Protein AF-A0A6I2GIA2-F1 (afdb_monomer_lite)

pLDDT: mean 76.95, std 20.38, range [35.97, 98.19]

Foldseek 3Di:
DVVVVVVVVVVVVVCVVVVPPDQPPVNVVVVVVVVVVVVVVVVVVVVVVVVVVLVVQLVVLLVVLVVVVVVVVVCVVPVDPDDDDDDDDDDDDDPDDDDPPPDVLVVLVVCVVVQAACAPVRHSHGHDVPDDDPRSVCVNVVVVPD

Secondary structure (DSSP, 8-state):
-HHHHHHHHHHHHHHHHHHS----HHHHHHHHHHHHHHHHHHHHHHHHHHHHHHHHHHHHHHHHHHHHHHHHHHHHHS------------S--------TT--HHHHHHHHHHTTB--SGGGTTPBPPTT---HHHHHHHHHGGG-

InterPro domains:
  IPR010377 Replication initiation control protein YabA [PF06156] (23-137)
  IPR010377 Replication initiation control protein YabA [PIRSF021439] (23-141)

Structure (mmCIF, N/CA/C/O backbone):
data_AF-A0A6I2GIA2-F1
#
_entry.id   AF-A0A6I2GIA2-F1
#
loop_
_atom_site.group_PDB
_atom_site.id
_atom_site.type_symbol
_atom_site.label_atom_id
_atom_site.label_alt_id
_atom_site.label_comp_id
_atom_site.label_asym_id
_atom_site.label_entity_id
_atom_site.label_seq_id
_atom_site.pdbx_PDB_ins_code
_atom_site.Cartn_x
_atom_site.Cartn_y
_atom_site.Cartn_z
_atom_site.occupancy
_atom_site.B_iso_or_equiv
_atom_site.auth_seq_id
_atom_site.auth_comp_id
_atom_site.auth_asym_id
_atom_site.auth_atom_id
_atom_site.pdbx_PDB_model_num
ATOM 1 N N . MET A 1 1 ? 31.938 8.800 -76.272 1.00 52.84 1 MET A N 1
ATOM 2 C CA . MET A 1 1 ? 30.989 9.248 -75.221 1.00 52.84 1 MET A CA 1
ATOM 3 C C . MET A 1 1 ? 30.486 8.126 -74.293 1.00 52.84 1 MET A C 1
ATOM 5 O O . MET A 1 1 ? 29.890 8.444 -73.276 1.00 52.84 1 MET A O 1
ATOM 9 N N . SER A 1 2 ? 30.767 6.839 -74.562 1.00 55.34 2 SER A N 1
ATOM 10 C CA . SER A 1 2 ? 30.240 5.704 -73.771 1.00 55.34 2 SER A CA 1
ATOM 11 C C . SER A 1 2 ? 30.941 5.455 -72.419 1.00 55.34 2 SER A C 1
ATOM 13 O O . SER A 1 2 ? 30.306 5.000 -71.478 1.00 55.34 2 SER A O 1
ATOM 15 N N . VAL A 1 3 ? 32.231 5.795 -72.286 1.00 55.84 3 VAL A N 1
ATOM 16 C CA . VAL A 1 3 ? 33.041 5.536 -71.069 1.00 55.84 3 VAL A CA 1
ATOM 17 C C . VAL A 1 3 ? 32.723 6.512 -69.920 1.00 55.84 3 VAL A C 1
ATOM 19 O O . VAL A 1 3 ? 32.889 6.202 -68.744 1.00 55.84 3 VAL A O 1
ATOM 22 N N . ALA A 1 4 ? 32.211 7.704 -70.243 1.00 56.31 4 ALA A N 1
ATOM 23 C CA . ALA A 1 4 ? 31.813 8.695 -69.243 1.00 56.31 4 ALA A CA 1
ATOM 24 C C . ALA A 1 4 ? 30.470 8.350 -68.569 1.00 56.31 4 ALA A C 1
ATOM 26 O O . ALA A 1 4 ? 30.244 8.726 -67.418 1.00 56.31 4 ALA A O 1
ATOM 27 N N . LEU A 1 5 ? 29.589 7.620 -69.268 1.00 55.72 5 LEU A N 1
ATOM 28 C CA . LEU A 1 5 ? 28.309 7.163 -68.722 1.00 55.72 5 LEU A CA 1
ATOM 29 C C . LEU A 1 5 ? 28.501 6.007 -67.727 1.00 55.72 5 LEU A C 1
ATOM 31 O O . LEU A 1 5 ? 27.880 6.013 -66.667 1.00 55.72 5 LEU A O 1
ATOM 35 N N . THR A 1 6 ? 29.404 5.066 -68.023 1.00 58.44 6 THR A N 1
ATOM 36 C CA . THR A 1 6 ? 29.695 3.912 -67.153 1.00 58.44 6 THR A CA 1
ATOM 37 C C . THR A 1 6 ? 30.357 4.332 -65.840 1.00 58.44 6 THR A C 1
ATOM 39 O O . THR A 1 6 ? 29.937 3.895 -64.774 1.00 58.44 6 THR A O 1
ATOM 42 N N . SER A 1 7 ? 31.296 5.282 -65.886 1.00 61.78 7 SER A N 1
ATOM 43 C CA . SER A 1 7 ? 31.940 5.848 -64.688 1.00 61.78 7 SER A CA 1
ATOM 44 C C . SER A 1 7 ? 30.947 6.545 -63.744 1.00 61.78 7 SER A C 1
ATOM 46 O O . SER A 1 7 ? 31.040 6.425 -62.519 1.00 61.78 7 SER A O 1
ATOM 48 N N . ARG A 1 8 ? 29.951 7.247 -64.302 1.00 65.00 8 ARG A N 1
ATOM 49 C CA . ARG A 1 8 ? 28.898 7.912 -63.520 1.00 65.00 8 ARG A CA 1
ATOM 50 C C . ARG A 1 8 ? 27.938 6.913 -62.878 1.00 65.00 8 ARG A C 1
ATOM 52 O O . ARG A 1 8 ? 27.615 7.081 -61.705 1.00 65.00 8 ARG A O 1
ATOM 59 N N . LEU A 1 9 ? 27.549 5.865 -63.603 1.00 60.53 9 LEU A N 1
ATOM 60 C CA . LEU A 1 9 ? 26.739 4.765 -63.069 1.00 60.53 9 LEU A CA 1
ATOM 61 C C . LEU A 1 9 ? 27.469 4.014 -61.945 1.00 60.53 9 LEU A C 1
ATOM 63 O O . LEU A 1 9 ? 26.895 3.824 -60.877 1.00 60.53 9 LEU A O 1
ATOM 67 N N . ASP A 1 10 ? 28.757 3.703 -62.110 1.00 65.12 10 ASP A N 1
ATOM 68 C CA . ASP A 1 10 ? 29.561 3.040 -61.071 1.00 65.12 10 ASP A CA 1
ATOM 69 C C . ASP A 1 10 ? 29.781 3.905 -59.826 1.00 65.12 10 ASP A C 1
ATOM 71 O O . ASP A 1 10 ? 29.950 3.392 -58.714 1.00 65.12 10 ASP A O 1
ATOM 75 N N . LYS A 1 11 ? 29.828 5.231 -59.987 1.00 62.41 11 LYS A N 1
ATOM 76 C CA . LYS A 1 11 ? 29.927 6.159 -58.857 1.00 62.41 11 LYS A CA 1
ATOM 77 C C . LYS A 1 11 ? 28.609 6.202 -58.085 1.00 62.41 11 LYS A C 1
ATOM 79 O O . LYS A 1 11 ? 28.638 6.055 -56.871 1.00 62.41 11 LYS A O 1
ATOM 84 N N . VAL A 1 12 ? 27.474 6.289 -58.782 1.00 61.97 12 VAL A N 1
ATOM 85 C CA . VAL A 1 12 ? 26.129 6.280 -58.179 1.00 61.97 12 VAL A CA 1
ATOM 86 C C . VAL A 1 12 ? 25.836 4.949 -57.477 1.00 61.97 12 VAL A C 1
ATOM 88 O O . VAL A 1 12 ? 25.387 4.956 -56.335 1.00 61.97 12 VAL A O 1
ATOM 91 N N . ILE A 1 13 ? 26.170 3.808 -58.088 1.00 60.25 13 ILE A N 1
ATOM 92 C CA . ILE A 1 13 ? 25.994 2.480 -57.473 1.00 60.25 13 ILE A CA 1
ATOM 93 C C . ILE A 1 13 ? 26.851 2.335 -56.207 1.00 60.25 13 ILE A C 1
ATOM 95 O O . ILE A 1 13 ? 26.386 1.773 -55.214 1.00 60.25 13 ILE A O 1
ATOM 99 N N . ARG A 1 14 ? 28.084 2.866 -56.201 1.00 59.47 14 ARG A N 1
ATOM 100 C CA . ARG A 1 14 ? 28.927 2.900 -54.994 1.00 59.47 14 ARG A CA 1
ATOM 101 C C . ARG A 1 14 ? 28.334 3.789 -53.907 1.00 59.47 14 ARG A C 1
ATOM 103 O O . ARG A 1 14 ? 28.260 3.337 -52.773 1.00 59.47 14 ARG A O 1
ATOM 110 N N . THR A 1 15 ? 27.852 4.984 -54.250 1.00 56.81 15 THR A N 1
ATOM 111 C CA . THR A 1 15 ? 27.213 5.900 -53.289 1.00 56.81 15 THR A CA 1
ATOM 112 C C . THR A 1 15 ? 25.926 5.315 -52.696 1.00 56.81 15 THR A C 1
ATOM 114 O O . THR A 1 15 ? 25.669 5.505 -51.512 1.00 56.81 15 THR A O 1
ATOM 117 N N . ILE A 1 16 ? 25.155 4.541 -53.470 1.00 57.53 16 ILE A N 1
ATOM 118 C CA . ILE A 1 16 ? 23.955 3.838 -52.982 1.00 57.53 16 ILE A CA 1
ATOM 119 C C . ILE A 1 16 ? 24.332 2.653 -52.076 1.00 57.53 16 ILE A C 1
ATOM 121 O O . ILE A 1 16 ? 23.703 2.456 -51.041 1.00 57.53 16 ILE A O 1
ATOM 125 N N . LYS A 1 17 ? 25.392 1.895 -52.401 1.00 57.78 17 LYS A N 1
ATOM 126 C CA . LYS A 1 17 ? 25.884 0.789 -51.554 1.00 57.78 17 LYS A CA 1
ATOM 127 C C . LYS A 1 17 ? 26.486 1.255 -50.225 1.00 57.78 17 LYS A C 1
ATOM 129 O O . LYS A 1 17 ? 26.458 0.491 -49.266 1.00 57.78 17 LYS A O 1
ATOM 134 N N . THR A 1 18 ? 27.018 2.475 -50.162 1.00 57.56 18 THR A N 1
ATOM 135 C CA . THR A 1 18 ? 27.549 3.079 -48.926 1.00 57.56 18 THR A CA 1
ATOM 136 C C . THR A 1 18 ? 26.525 3.940 -48.178 1.00 57.56 18 THR A C 1
ATOM 138 O O . THR A 1 18 ? 26.776 4.305 -47.038 1.00 57.56 18 THR A O 1
ATOM 141 N N . GLY A 1 19 ? 25.404 4.300 -48.816 1.00 46.88 19 GLY A N 1
ATOM 142 C CA . GLY A 1 19 ? 24.390 5.223 -48.284 1.00 46.88 19 GLY A CA 1
ATOM 143 C C . GLY A 1 19 ? 23.177 4.560 -47.623 1.00 46.88 19 GLY A C 1
ATOM 144 O O . GLY A 1 19 ? 22.293 5.261 -47.141 1.00 46.88 19 GLY A O 1
ATOM 145 N N . GLY A 1 20 ? 23.108 3.227 -47.597 1.00 44.22 20 GLY A N 1
ATOM 146 C CA . GLY A 1 20 ? 22.128 2.498 -46.794 1.00 44.22 20 GLY A CA 1
ATOM 147 C C . GLY A 1 20 ? 22.652 2.342 -45.373 1.00 44.22 20 GLY A C 1
ATOM 148 O O . GLY A 1 20 ? 23.675 1.689 -45.188 1.00 44.22 20 GLY A O 1
ATOM 149 N N . VAL A 1 21 ? 21.967 2.944 -44.397 1.00 54.53 21 VAL A N 1
ATOM 150 C CA . VAL A 1 21 ? 22.248 2.832 -42.956 1.00 54.53 21 VAL A CA 1
ATOM 151 C C . VAL A 1 21 ? 22.343 1.358 -42.579 1.00 54.53 21 VAL A C 1
ATOM 153 O O . VAL A 1 21 ? 21.344 0.674 -42.369 1.00 54.53 21 VAL A O 1
ATOM 156 N N . ARG A 1 22 ? 23.567 0.854 -42.530 1.00 57.66 22 ARG A N 1
ATOM 157 C CA . ARG A 1 22 ? 23.887 -0.458 -42.003 1.00 57.66 22 ARG A CA 1
ATOM 158 C C . ARG A 1 22 ? 24.575 -0.158 -40.684 1.00 57.66 22 ARG A C 1
ATOM 160 O O . ARG A 1 22 ? 25.760 0.145 -40.693 1.00 57.66 22 ARG A O 1
ATOM 167 N N . MET A 1 23 ? 23.796 -0.120 -39.598 1.00 61.19 23 MET A N 1
ATOM 168 C CA . MET A 1 23 ? 24.360 -0.020 -38.248 1.00 61.19 23 MET A CA 1
ATOM 169 C C . MET A 1 23 ? 25.438 -1.095 -38.124 1.00 61.19 23 MET A C 1
ATOM 171 O O . MET A 1 23 ? 25.179 -2.261 -38.454 1.00 61.19 23 MET A O 1
ATOM 175 N N . ASP A 1 24 ? 26.651 -0.690 -37.752 1.00 80.31 24 ASP A N 1
ATOM 176 C CA . ASP A 1 24 ? 27.740 -1.641 -37.597 1.00 80.31 24 ASP A CA 1
ATOM 177 C C . ASP A 1 24 ? 27.404 -2.583 -36.431 1.00 80.31 24 ASP A C 1
ATOM 179 O O . ASP A 1 24 ? 26.674 -2.223 -35.504 1.00 80.31 24 ASP A O 1
ATOM 183 N N . TYR A 1 25 ? 27.922 -3.808 -36.458 1.00 84.00 25 TYR A N 1
ATOM 184 C CA . TYR A 1 25 ? 27.728 -4.773 -35.374 1.00 84.00 25 TYR A CA 1
ATOM 185 C C . TYR A 1 25 ? 28.132 -4.175 -34.015 1.00 84.00 25 TYR A C 1
ATOM 187 O O . TYR A 1 25 ? 27.488 -4.443 -33.002 1.00 84.00 25 TYR A O 1
ATOM 195 N N . GLN A 1 26 ? 29.163 -3.322 -34.008 1.00 84.25 26 GLN A N 1
ATOM 196 C CA . GLN A 1 26 ? 29.600 -2.589 -32.822 1.00 84.25 26 GLN A CA 1
ATOM 197 C C . GLN A 1 26 ? 28.569 -1.555 -32.351 1.00 84.25 26 GLN A C 1
ATOM 199 O O . GLN A 1 26 ? 28.292 -1.513 -31.155 1.00 84.25 26 GLN A O 1
ATOM 204 N N . ASP A 1 27 ? 27.949 -0.798 -33.261 1.00 89.00 27 ASP A N 1
ATOM 205 C CA . ASP A 1 27 ? 26.911 0.188 -32.924 1.00 89.00 27 ASP A CA 1
ATOM 206 C C . ASP A 1 27 ? 25.672 -0.497 -32.329 1.00 89.00 27 ASP A C 1
ATOM 208 O O . ASP A 1 27 ? 25.129 -0.058 -31.315 1.00 89.00 27 ASP A O 1
ATOM 212 N N . ILE A 1 28 ? 25.251 -1.623 -32.923 1.00 87.62 28 ILE A N 1
ATOM 213 C CA . ILE A 1 28 ? 24.116 -2.418 -32.426 1.00 87.62 28 ILE A CA 1
ATOM 214 C C . ILE A 1 28 ? 24.437 -2.995 -31.046 1.00 87.62 28 ILE A C 1
ATOM 216 O O . ILE A 1 28 ? 23.584 -2.970 -30.158 1.00 87.62 28 ILE A O 1
ATOM 220 N N . LYS A 1 29 ? 25.664 -3.493 -30.843 1.00 91.31 29 LYS A N 1
ATOM 221 C CA . LYS A 1 29 ? 26.090 -4.010 -29.541 1.00 91.31 29 LYS A CA 1
ATOM 222 C C . LYS A 1 29 ? 26.100 -2.906 -28.480 1.00 91.31 29 LYS A C 1
ATOM 224 O O . LYS A 1 29 ? 25.578 -3.129 -27.397 1.00 91.31 29 LYS A O 1
ATOM 229 N N . GLN A 1 30 ? 26.640 -1.728 -28.787 1.00 94.00 30 GLN A N 1
ATOM 230 C CA . GLN A 1 30 ? 26.657 -0.597 -27.853 1.00 94.00 30 GLN A CA 1
ATOM 231 C C . GLN A 1 30 ? 25.246 -0.134 -27.487 1.00 94.00 30 GLN A C 1
ATOM 233 O O . GLN A 1 30 ? 24.971 0.117 -26.316 1.00 94.00 30 GLN A O 1
ATOM 238 N N . LEU A 1 31 ? 24.338 -0.066 -28.465 1.00 94.00 31 LEU A N 1
ATOM 239 C CA . LEU A 1 31 ? 22.937 0.260 -28.205 1.00 94.00 31 LEU A CA 1
ATOM 240 C C . LEU A 1 31 ? 22.266 -0.793 -27.312 1.00 94.00 31 LEU A C 1
ATOM 242 O O . LEU A 1 31 ? 21.511 -0.436 -26.410 1.00 94.00 31 LEU A O 1
ATOM 246 N N . LEU A 1 32 ? 22.550 -2.078 -27.543 1.00 95.06 32 LEU A N 1
ATOM 247 C CA . LEU A 1 32 ? 22.029 -3.168 -26.719 1.00 95.06 32 LEU A CA 1
ATOM 248 C C . LEU A 1 32 ? 22.580 -3.112 -25.288 1.00 95.06 32 LEU A C 1
ATOM 250 O O . LEU A 1 32 ? 21.802 -3.236 -24.345 1.00 95.06 32 LEU A O 1
ATOM 254 N N . ASP A 1 33 ? 23.887 -2.895 -25.129 1.00 95.62 33 ASP A N 1
ATOM 255 C CA . ASP A 1 33 ? 24.535 -2.758 -23.820 1.00 95.62 33 ASP A CA 1
ATOM 256 C C . ASP A 1 33 ? 23.922 -1.567 -23.055 1.00 95.62 33 ASP A C 1
ATOM 258 O O . ASP A 1 33 ? 23.477 -1.723 -21.918 1.00 95.62 33 ASP A O 1
ATOM 262 N N . HIS A 1 34 ? 23.783 -0.408 -23.710 1.00 96.44 34 HIS A N 1
ATOM 263 C CA . HIS A 1 34 ? 23.161 0.778 -23.116 1.00 96.44 34 HIS A CA 1
ATOM 264 C C . HIS A 1 34 ? 21.696 0.539 -22.731 1.00 96.44 34 HIS A C 1
ATOM 266 O O . HIS A 1 34 ? 21.280 0.857 -21.618 1.00 96.44 34 HIS A O 1
ATOM 272 N N . SER A 1 35 ? 20.907 -0.069 -23.621 1.00 96.19 35 SER A N 1
ATOM 273 C CA . SER A 1 35 ? 19.515 -0.408 -23.317 1.00 96.19 35 SER A CA 1
ATOM 274 C C . SER A 1 35 ? 19.417 -1.399 -22.154 1.00 96.19 35 SER A C 1
ATOM 276 O O . SER A 1 35 ? 18.488 -1.299 -21.354 1.00 96.19 35 SER A O 1
ATOM 278 N N . SER A 1 36 ? 20.356 -2.343 -22.042 1.00 97.19 36 SER A N 1
ATOM 279 C CA . SER A 1 36 ? 20.415 -3.286 -20.924 1.00 97.19 36 SER A CA 1
ATOM 280 C C . SER A 1 36 ? 20.698 -2.567 -19.604 1.00 97.19 36 SER A C 1
ATOM 282 O O . SER A 1 36 ? 20.039 -2.851 -18.606 1.00 97.19 36 SER A O 1
ATOM 284 N N . GLU A 1 37 ? 21.629 -1.612 -19.588 1.00 97.75 37 GLU A N 1
ATOM 285 C CA . GLU A 1 37 ? 21.905 -0.783 -18.407 1.00 97.75 37 GLU A CA 1
ATOM 286 C C . GLU A 1 37 ? 20.675 0.033 -17.986 1.00 97.75 37 GLU A C 1
ATOM 288 O O . GLU A 1 37 ? 20.331 0.068 -16.803 1.00 97.75 37 GLU A O 1
ATOM 293 N N . GLN A 1 38 ? 19.956 0.626 -18.945 1.00 97.62 38 GLN A N 1
ATOM 294 C CA . GLN A 1 38 ? 18.721 1.363 -18.659 1.00 97.62 38 GLN A CA 1
ATOM 295 C C . GLN A 1 38 ? 17.629 0.464 -18.059 1.00 97.62 38 GLN A C 1
ATOM 297 O O . GLN A 1 38 ? 16.927 0.886 -17.139 1.00 97.62 38 GLN A O 1
ATOM 302 N N . LEU A 1 39 ? 17.494 -0.781 -18.532 1.00 97.94 39 LEU A N 1
ATOM 303 C CA . LEU A 1 39 ? 16.544 -1.744 -17.962 1.00 97.94 39 LEU A CA 1
ATOM 304 C C . LEU A 1 39 ? 16.903 -2.125 -16.523 1.00 97.94 39 LEU A C 1
ATOM 306 O O . LEU A 1 39 ? 16.009 -2.229 -15.683 1.00 97.94 39 LEU A O 1
ATOM 310 N N . ILE A 1 40 ? 18.194 -2.283 -16.220 1.00 97.94 40 ILE A N 1
ATOM 311 C CA . ILE A 1 40 ? 18.664 -2.548 -14.854 1.00 97.94 40 ILE A CA 1
ATOM 312 C C . ILE A 1 40 ? 18.322 -1.362 -13.943 1.00 97.94 40 ILE A C 1
ATOM 314 O O . ILE A 1 40 ? 17.690 -1.551 -12.904 1.00 97.94 40 ILE A O 1
ATOM 318 N N . GLN A 1 41 ? 18.636 -0.134 -14.362 1.00 97.75 41 GLN A N 1
ATOM 319 C CA . GLN A 1 41 ? 18.318 1.078 -13.594 1.00 97.75 41 GLN A CA 1
ATOM 320 C C . GLN A 1 41 ? 16.810 1.260 -13.370 1.00 97.75 41 GLN A C 1
ATOM 322 O O . GLN A 1 41 ? 16.373 1.692 -12.295 1.00 97.75 41 GLN A O 1
ATOM 327 N N . LEU A 1 42 ? 15.997 0.927 -14.376 1.00 97.88 42 LEU A N 1
ATOM 328 C CA . LEU A 1 42 ? 14.545 0.949 -14.249 1.00 97.88 42 LEU A CA 1
ATOM 329 C C . LEU A 1 42 ? 14.072 -0.096 -13.233 1.00 97.88 42 LEU A C 1
ATOM 331 O O . LEU A 1 42 ? 13.283 0.239 -12.352 1.00 97.88 42 LEU A O 1
ATOM 335 N N . SER A 1 43 ? 14.589 -1.324 -13.308 1.00 97.75 43 SER A N 1
ATOM 336 C CA . SER A 1 43 ? 14.274 -2.392 -12.353 1.00 97.75 43 SER A CA 1
ATOM 337 C C . SER A 1 43 ? 14.620 -1.991 -10.917 1.00 97.75 43 SER A C 1
ATOM 339 O O . SER A 1 43 ? 13.810 -2.179 -10.010 1.00 97.75 43 SER A O 1
ATOM 341 N N . GLU A 1 44 ? 15.789 -1.386 -10.697 1.00 97.81 44 GLU A N 1
ATOM 342 C CA . GLU A 1 44 ? 16.186 -0.863 -9.383 1.00 97.81 44 GLU A CA 1
ATOM 343 C C . GLU A 1 44 ? 15.242 0.242 -8.898 1.00 97.81 44 GLU A C 1
ATOM 345 O O . GLU A 1 44 ? 14.881 0.299 -7.723 1.00 97.81 44 GLU A O 1
ATOM 350 N N . THR A 1 45 ? 14.810 1.120 -9.803 1.00 97.88 45 THR A N 1
ATOM 351 C CA . THR A 1 45 ? 13.863 2.189 -9.471 1.00 97.88 45 THR A CA 1
ATOM 352 C C . THR A 1 45 ? 12.503 1.625 -9.076 1.00 97.88 45 THR A C 1
ATOM 354 O O . THR A 1 45 ? 11.939 2.067 -8.077 1.00 97.88 45 THR A O 1
ATOM 357 N N . VAL A 1 46 ? 12.004 0.620 -9.797 1.00 98.19 46 VAL A N 1
ATOM 358 C CA . VAL A 1 46 ? 10.761 -0.081 -9.450 1.00 98.19 46 VAL A CA 1
ATOM 359 C C . VAL A 1 46 ? 10.880 -0.753 -8.082 1.00 98.19 46 VAL A C 1
ATOM 361 O O . VAL A 1 46 ? 9.978 -0.604 -7.261 1.00 98.19 46 VAL A O 1
ATOM 364 N N . ALA A 1 47 ? 12.003 -1.416 -7.792 1.00 96.69 47 ALA A N 1
ATOM 365 C CA . ALA A 1 47 ? 12.237 -2.030 -6.486 1.00 96.69 47 ALA A CA 1
ATOM 366 C C . ALA A 1 47 ? 12.215 -0.993 -5.347 1.00 96.69 47 ALA A C 1
ATOM 368 O O . ALA A 1 47 ? 11.549 -1.206 -4.334 1.00 96.69 47 ALA A O 1
ATOM 369 N N . ARG A 1 48 ? 12.869 0.164 -5.533 1.00 97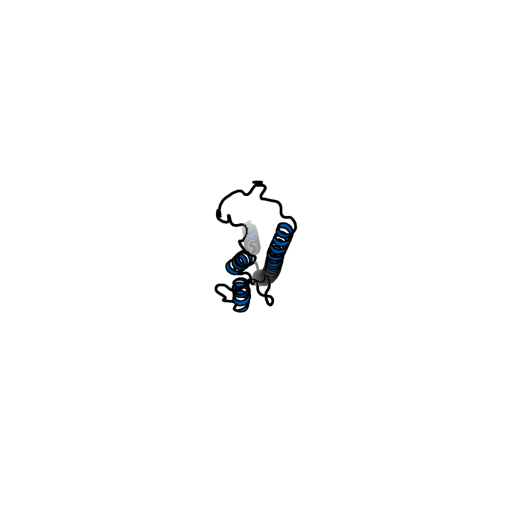.38 48 ARG A N 1
ATOM 370 C CA . ARG A 1 48 ? 12.830 1.266 -4.554 1.00 97.38 48 ARG A CA 1
ATOM 371 C C . ARG A 1 48 ? 11.418 1.806 -4.339 1.00 97.38 48 ARG A C 1
ATOM 373 O O . ARG A 1 48 ? 11.025 2.029 -3.199 1.00 97.38 48 ARG A O 1
ATOM 380 N N . LEU A 1 49 ? 10.659 2.014 -5.415 1.00 97.06 49 LEU A N 1
ATOM 381 C CA . LEU A 1 49 ? 9.283 2.508 -5.327 1.00 97.06 49 LEU A CA 1
ATOM 382 C C . LEU A 1 49 ? 8.362 1.507 -4.631 1.00 97.06 49 LEU A C 1
ATOM 384 O O . LEU A 1 49 ? 7.546 1.911 -3.811 1.00 97.06 49 LEU A O 1
ATOM 388 N N . SER A 1 50 ? 8.519 0.213 -4.915 1.00 96.00 50 SER A N 1
ATOM 389 C CA . SER A 1 50 ? 7.775 -0.839 -4.221 1.00 96.00 50 SER A CA 1
ATOM 390 C C . SER A 1 50 ? 8.077 -0.850 -2.723 1.00 96.00 50 SER A C 1
ATOM 392 O O . SER A 1 50 ? 7.156 -0.999 -1.928 1.00 96.00 50 SER A O 1
ATOM 394 N N . GLY A 1 51 ? 9.343 -0.665 -2.331 1.00 95.56 51 GLY A N 1
ATOM 395 C CA . GLY A 1 51 ? 9.725 -0.545 -0.922 1.00 95.56 51 GLY A CA 1
ATOM 396 C C . GLY A 1 51 ? 9.062 0.656 -0.247 1.00 95.56 51 GLY A C 1
ATOM 397 O O . GLY A 1 51 ? 8.399 0.498 0.772 1.00 95.56 51 GLY A O 1
ATOM 398 N N . ALA A 1 52 ? 9.152 1.835 -0.868 1.00 95.75 52 ALA A N 1
ATOM 399 C CA . ALA A 1 52 ? 8.521 3.049 -0.348 1.00 95.75 52 ALA A CA 1
ATOM 4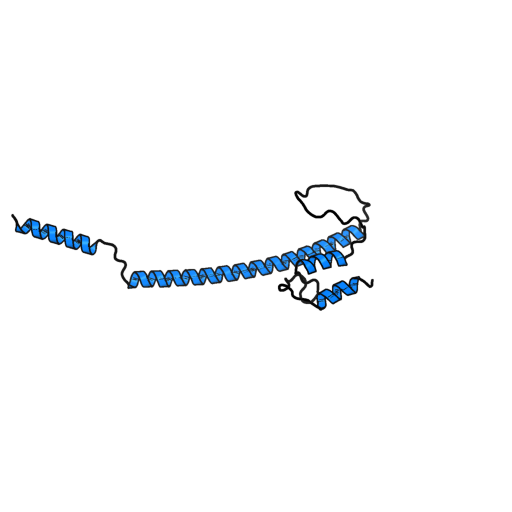00 C C . ALA A 1 52 ? 6.988 2.932 -0.258 1.00 95.75 52 ALA A C 1
ATOM 402 O O . ALA A 1 52 ? 6.380 3.445 0.678 1.00 95.75 52 ALA A O 1
ATOM 403 N N . LEU A 1 53 ? 6.351 2.250 -1.216 1.00 95.75 53 LEU A N 1
ATOM 404 C CA . LEU A 1 53 ? 4.913 1.989 -1.179 1.00 95.75 53 LEU A CA 1
ATOM 405 C C . LEU A 1 53 ? 4.535 1.116 0.022 1.00 95.75 53 LEU A C 1
ATOM 407 O O . LEU A 1 53 ? 3.580 1.447 0.720 1.00 95.75 53 LEU A O 1
ATOM 411 N N . ASN A 1 54 ? 5.296 0.052 0.288 1.00 93.19 54 ASN A N 1
ATOM 412 C CA . ASN A 1 54 ? 5.059 -0.814 1.442 1.00 93.19 54 ASN A CA 1
ATOM 413 C C . ASN A 1 54 ? 5.201 -0.040 2.760 1.00 93.19 54 ASN A C 1
ATOM 415 O O . ASN A 1 54 ? 4.309 -0.110 3.598 1.00 93.19 54 ASN A O 1
ATOM 419 N N . GLU A 1 55 ? 6.258 0.764 2.916 1.00 94.62 55 GLU A N 1
ATOM 420 C CA . GLU A 1 55 ? 6.449 1.609 4.107 1.00 94.62 55 GLU A CA 1
ATOM 421 C C . GLU A 1 55 ? 5.268 2.569 4.328 1.00 94.62 55 GLU A C 1
ATOM 423 O O . GLU A 1 55 ? 4.776 2.730 5.447 1.00 94.62 55 GLU A O 1
ATOM 428 N N . LEU A 1 56 ? 4.771 3.190 3.253 1.00 95.50 56 LEU A N 1
ATOM 429 C CA . LEU A 1 56 ? 3.608 4.076 3.315 1.00 95.50 56 LEU A CA 1
ATOM 430 C C . LEU A 1 56 ? 2.318 3.331 3.668 1.00 95.50 56 LEU A C 1
ATOM 432 O O . LEU A 1 56 ? 1.494 3.877 4.402 1.00 95.50 56 LEU A O 1
ATOM 436 N N . MET A 1 57 ? 2.132 2.110 3.163 1.00 93.31 57 MET A N 1
ATOM 437 C CA . MET A 1 57 ? 0.985 1.271 3.516 1.00 93.31 57 MET A CA 1
ATOM 438 C C . MET A 1 57 ? 1.010 0.895 5.000 1.00 93.31 57 MET A C 1
ATOM 440 O O . MET A 1 57 ? -0.004 1.048 5.678 1.00 93.31 57 MET A O 1
ATOM 444 N N . GLU A 1 58 ? 2.163 0.489 5.534 1.00 94.00 58 GLU A N 1
ATOM 445 C CA . GLU A 1 58 ? 2.307 0.167 6.960 1.00 94.00 58 GLU A CA 1
ATOM 446 C C . GLU A 1 58 ? 2.073 1.391 7.859 1.00 94.00 58 GLU A C 1
ATOM 448 O O . GLU A 1 58 ? 1.363 1.307 8.869 1.00 94.00 58 GLU A O 1
ATOM 453 N N . GLU A 1 59 ? 2.606 2.562 7.489 1.00 94.56 59 GLU A N 1
ATOM 454 C CA . GLU A 1 59 ? 2.326 3.804 8.218 1.00 94.56 59 GLU A CA 1
ATOM 455 C C . GLU A 1 59 ? 0.836 4.160 8.154 1.00 94.56 59 GLU A C 1
ATOM 457 O O . GLU A 1 59 ? 0.245 4.534 9.171 1.00 94.56 59 GLU A O 1
ATOM 462 N N . ASN A 1 60 ? 0.203 4.008 6.987 1.00 95.62 60 ASN A N 1
ATOM 463 C CA . ASN A 1 60 ? -1.226 4.256 6.827 1.00 95.62 60 ASN A CA 1
ATOM 464 C C . ASN A 1 60 ? -2.059 3.340 7.732 1.00 95.62 60 ASN A C 1
ATOM 466 O O . ASN A 1 60 ? -2.924 3.834 8.456 1.00 95.62 60 ASN A O 1
ATOM 470 N N . ASN A 1 61 ? -1.751 2.043 7.770 1.00 93.69 61 ASN A N 1
ATOM 471 C CA . ASN A 1 61 ? -2.414 1.076 8.645 1.00 93.69 61 ASN A CA 1
ATOM 472 C C . ASN A 1 61 ? -2.281 1.475 10.119 1.00 93.69 61 ASN A C 1
ATOM 474 O O . ASN A 1 61 ? -3.275 1.535 10.848 1.00 93.69 61 ASN A O 1
ATOM 478 N N . ARG A 1 62 ? -1.069 1.836 10.559 1.00 93.19 62 ARG A N 1
ATOM 479 C CA . ARG A 1 62 ? -0.835 2.331 11.925 1.00 93.19 62 ARG A CA 1
ATOM 480 C C . ARG A 1 62 ? -1.642 3.587 12.243 1.00 93.19 62 ARG A C 1
ATOM 482 O O . ARG A 1 62 ? -2.161 3.713 13.355 1.00 93.19 62 ARG A O 1
ATOM 489 N N . LEU A 1 63 ? -1.745 4.519 11.299 1.00 93.88 63 LEU A N 1
ATOM 490 C CA . LEU A 1 63 ? -2.539 5.735 11.463 1.00 93.88 63 LEU A CA 1
ATOM 491 C C . LEU A 1 63 ? -4.036 5.432 11.524 1.00 93.88 63 LEU A C 1
ATOM 493 O O . LEU A 1 63 ? -4.706 5.991 12.391 1.00 93.88 63 LEU A O 1
ATOM 497 N N . ARG A 1 64 ? -4.551 4.531 10.676 1.00 91.31 64 ARG A N 1
ATOM 498 C CA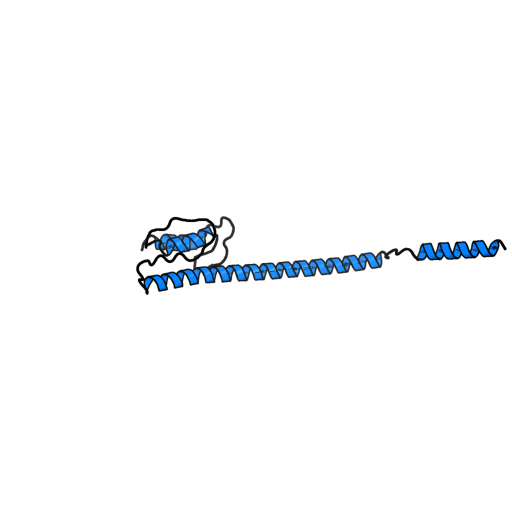 . ARG A 1 64 ? -5.956 4.087 10.713 1.00 91.31 64 ARG A CA 1
ATOM 499 C C . ARG A 1 64 ? -6.296 3.507 12.083 1.00 91.31 64 ARG A C 1
ATOM 501 O O . ARG A 1 64 ? -7.253 3.961 12.706 1.00 91.31 64 ARG A O 1
ATOM 508 N N . MET A 1 65 ? -5.473 2.598 12.603 1.00 89.50 65 MET A N 1
ATOM 509 C CA . MET A 1 65 ? -5.708 2.002 13.923 1.00 89.50 65 MET A CA 1
ATOM 510 C C . MET A 1 65 ? -5.694 3.042 15.053 1.00 89.50 65 MET A C 1
ATOM 512 O O . MET A 1 65 ? -6.620 3.080 15.861 1.00 89.50 65 MET A O 1
ATOM 516 N N . ARG A 1 66 ? -4.701 3.945 15.080 1.00 89.00 66 ARG A N 1
ATOM 517 C CA . ARG A 1 66 ? -4.645 5.028 16.084 1.00 89.00 66 ARG A CA 1
ATOM 518 C C . ARG A 1 66 ? -5.819 5.996 15.967 1.00 89.00 66 ARG A C 1
ATOM 520 O O . ARG A 1 66 ? -6.319 6.482 16.976 1.00 89.00 66 ARG A O 1
ATOM 527 N N . ASN A 1 67 ? -6.250 6.308 14.748 1.00 89.50 67 ASN A N 1
ATOM 528 C CA . ASN A 1 67 ? -7.388 7.192 14.524 1.00 89.50 67 ASN A CA 1
ATOM 529 C C . ASN A 1 67 ? -8.680 6.571 15.073 1.00 89.50 67 ASN A C 1
ATOM 531 O O . ASN A 1 67 ? -9.415 7.248 15.790 1.00 89.50 67 ASN A O 1
ATOM 535 N N . HIS A 1 68 ? -8.898 5.276 14.829 1.00 84.25 68 HIS A N 1
ATOM 536 C CA . HIS A 1 68 ? -10.023 4.538 15.402 1.00 84.25 68 HIS A CA 1
ATOM 537 C C . HIS A 1 68 ? -9.999 4.514 16.936 1.00 84.25 68 HIS A C 1
ATOM 539 O O . HIS A 1 68 ? -11.041 4.701 17.567 1.00 84.25 68 HIS A O 1
ATOM 545 N N . GLU A 1 69 ? -8.827 4.329 17.545 1.00 84.12 69 GLU A N 1
ATOM 546 C CA . GLU A 1 69 ? -8.665 4.387 19.001 1.00 84.12 69 GLU A CA 1
ATOM 547 C C . GLU A 1 69 ? -9.028 5.774 19.555 1.00 84.12 69 GLU A C 1
ATOM 549 O O . GLU A 1 69 ? -9.837 5.889 20.478 1.00 84.12 69 GLU A O 1
ATOM 554 N N . LEU A 1 70 ? -8.509 6.842 18.939 1.00 84.94 70 LEU A N 1
ATOM 555 C CA . LEU A 1 70 ? -8.818 8.220 19.326 1.00 84.94 70 LEU A CA 1
ATOM 556 C C . LEU A 1 70 ? -10.306 8.545 19.174 1.00 84.94 70 LEU A C 1
ATOM 558 O O . LEU A 1 70 ? -10.882 9.149 20.077 1.00 84.94 70 LEU A O 1
ATOM 562 N N . MET A 1 71 ? -10.942 8.127 18.075 1.00 81.62 71 MET A N 1
ATOM 563 C CA . MET A 1 71 ? -12.388 8.285 17.894 1.00 81.62 71 MET A CA 1
ATOM 564 C C . MET A 1 71 ? -13.165 7.578 19.006 1.00 81.62 71 MET A C 1
ATOM 566 O O . MET A 1 71 ? -14.070 8.178 19.577 1.00 81.62 71 MET A O 1
ATOM 570 N N . SER A 1 72 ? -12.773 6.355 19.381 1.00 77.75 72 SER A N 1
ATOM 571 C CA . SER A 1 72 ? -13.403 5.634 20.494 1.00 77.75 72 SER A CA 1
ATOM 572 C C . SER A 1 72 ? -13.274 6.394 21.816 1.00 77.75 72 SER A C 1
ATOM 574 O O . SER A 1 72 ? -14.250 6.506 22.554 1.00 77.75 72 SER A O 1
ATOM 576 N N . LEU A 1 73 ? -12.096 6.949 22.114 1.00 82.12 73 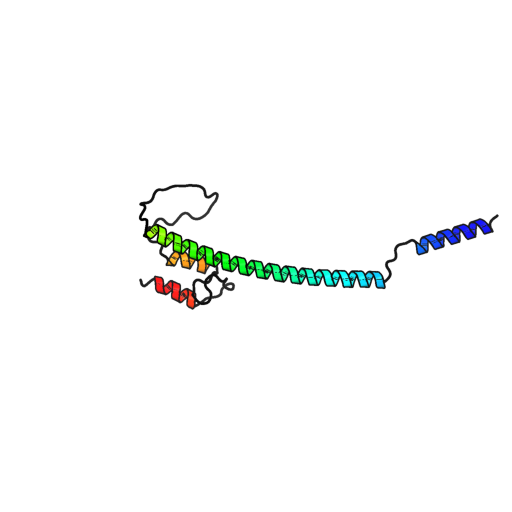LEU A N 1
ATOM 577 C CA . LEU A 1 73 ? -11.874 7.740 23.329 1.00 82.12 73 LEU A CA 1
ATOM 578 C C . LEU A 1 73 ? -12.692 9.035 23.328 1.00 82.12 73 LEU A C 1
ATOM 580 O O . LEU A 1 73 ? -13.235 9.421 24.362 1.00 82.12 73 LEU A O 1
ATOM 584 N N . VAL A 1 74 ? -12.793 9.714 22.186 1.00 80.94 74 VAL A N 1
ATOM 585 C CA . VAL A 1 74 ? -13.625 10.915 22.040 1.00 80.94 74 VAL A CA 1
ATOM 586 C C . VAL A 1 74 ? -15.096 10.547 22.251 1.00 80.94 74 VAL A C 1
ATOM 588 O O . VAL A 1 74 ? -15.735 11.131 23.117 1.00 80.94 74 VAL A O 1
ATOM 591 N N . SER A 1 75 ? -15.625 9.531 21.571 1.00 78.38 75 SER A N 1
ATOM 592 C CA . SER A 1 75 ? -17.015 9.088 21.756 1.00 78.38 75 SER A CA 1
ATOM 593 C C . SER A 1 75 ? -17.335 8.675 23.199 1.00 78.38 75 SER A C 1
ATOM 595 O O . SER A 1 75 ? -18.423 8.959 23.688 1.00 78.38 75 SER A O 1
ATOM 597 N N . GLN A 1 76 ? -16.391 8.048 23.909 1.00 76.12 76 GLN A N 1
ATOM 598 C 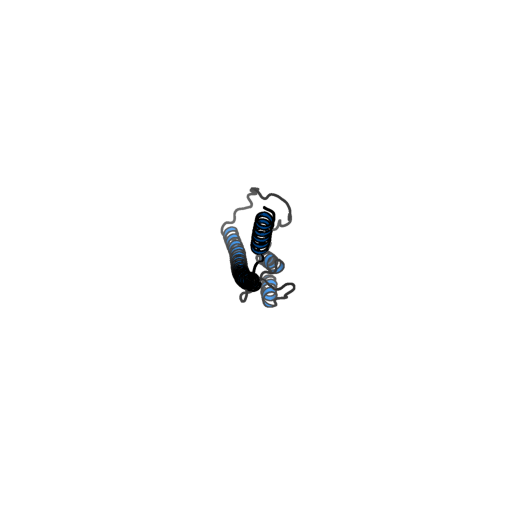CA . GLN A 1 76 ? -16.569 7.681 25.320 1.00 76.12 76 GLN A CA 1
ATOM 599 C C . GLN A 1 76 ? -16.577 8.900 26.257 1.00 76.12 76 GLN A C 1
ATOM 601 O O . GLN A 1 76 ? -17.364 8.944 27.201 1.00 76.12 76 GLN A O 1
ATOM 606 N N . ASN A 1 77 ? -15.713 9.891 26.009 1.00 73.62 77 ASN A N 1
ATOM 607 C CA . ASN A 1 77 ? -15.604 11.089 26.851 1.00 73.62 77 ASN A CA 1
ATOM 608 C C . ASN A 1 77 ? -16.690 12.135 26.560 1.00 73.62 77 ASN A C 1
ATOM 610 O O . ASN A 1 77 ? -17.080 12.890 27.449 1.00 73.62 77 ASN A O 1
ATOM 614 N N . TYR A 1 78 ? -17.185 12.179 25.326 1.00 66.19 78 TYR A N 1
ATOM 615 C CA . TYR A 1 78 ? -18.276 13.040 24.895 1.00 66.19 78 TYR A CA 1
ATOM 616 C C . TYR A 1 78 ? -19.492 12.156 24.615 1.00 66.19 78 TYR A C 1
ATOM 618 O O . TYR A 1 78 ? -19.790 11.875 23.460 1.00 66.19 78 TYR A O 1
ATOM 626 N N . GLN A 1 79 ? -20.189 11.699 25.662 1.00 56.09 79 GLN A N 1
ATOM 627 C CA . GLN A 1 79 ? -21.491 11.034 25.528 1.00 56.09 79 GLN A CA 1
ATOM 628 C C . GLN A 1 79 ? -22.500 11.990 24.864 1.00 56.09 79 GLN A C 1
ATOM 630 O O . GLN A 1 79 ? -23.282 12.667 25.531 1.00 56.09 79 GLN A O 1
ATOM 635 N N . THR A 1 80 ? -22.474 12.088 23.539 1.00 42.00 80 THR A N 1
ATOM 636 C CA . THR A 1 80 ? -23.556 12.668 22.753 1.00 42.00 80 THR A CA 1
ATOM 637 C C . THR A 1 80 ? -24.544 11.545 22.462 1.00 42.00 80 THR A C 1
ATOM 639 O O . THR A 1 80 ? -24.160 10.594 21.778 1.00 42.00 80 THR A O 1
ATOM 642 N N . PRO A 1 81 ? -25.794 11.606 22.959 1.00 43.25 81 PRO A N 1
ATOM 643 C CA . PRO A 1 81 ? -26.814 10.667 22.521 1.00 43.25 81 PRO A CA 1
ATOM 644 C C . PRO A 1 81 ? -26.981 10.853 21.013 1.00 43.25 81 PRO A C 1
ATOM 646 O O . PRO A 1 81 ? -27.084 11.989 20.550 1.00 43.25 81 PRO A O 1
ATOM 649 N N . ALA A 1 82 ? -26.938 9.740 20.280 1.00 50.84 82 ALA A N 1
ATOM 650 C CA . ALA A 1 82 ? -27.064 9.639 18.833 1.00 50.84 82 ALA A CA 1
ATOM 651 C C . ALA A 1 82 ? -27.841 10.806 18.198 1.00 50.84 82 ALA A C 1
ATOM 653 O O . ALA A 1 82 ? -29.070 10.855 18.230 1.00 50.84 82 ALA A O 1
ATOM 654 N N . THR A 1 83 ? -27.126 11.738 17.575 1.00 37.22 83 THR A N 1
ATOM 655 C CA . THR A 1 83 ? -27.715 12.552 16.518 1.00 37.22 83 THR A CA 1
ATOM 656 C C . THR A 1 83 ? -27.258 11.949 15.213 1.00 37.22 83 THR A C 1
ATOM 658 O O . THR A 1 83 ? -26.137 12.188 14.767 1.00 37.22 83 THR A O 1
ATOM 661 N N . ASN A 1 84 ? -28.153 11.140 14.649 1.00 46.09 84 ASN A N 1
ATOM 662 C CA . ASN A 1 84 ? -28.210 10.828 13.232 1.00 46.09 84 ASN A CA 1
ATOM 663 C C . ASN A 1 84 ? -27.882 12.098 12.439 1.00 46.09 84 ASN A C 1
ATOM 665 O O . ASN A 1 84 ? -28.698 13.013 12.381 1.00 46.09 84 ASN A O 1
ATOM 669 N N . ASN A 1 85 ? -26.687 12.164 11.871 1.00 36.00 85 ASN A N 1
ATOM 670 C CA . ASN A 1 85 ? -26.403 13.042 10.754 1.00 36.00 85 ASN A CA 1
ATOM 671 C C . ASN A 1 85 ? -25.749 12.165 9.701 1.00 36.00 85 ASN A C 1
ATOM 673 O O . ASN A 1 85 ? -24.543 11.931 9.685 1.00 36.00 85 ASN A O 1
ATOM 677 N N . GLU A 1 86 ? -26.635 11.618 8.876 1.00 48.41 86 GLU A N 1
ATOM 678 C CA . GLU A 1 86 ? -26.356 11.298 7.492 1.00 48.41 86 GLU A CA 1
ATOM 679 C C . GLU A 1 86 ? -25.642 12.496 6.863 1.00 48.41 86 GLU A C 1
ATOM 681 O O . GLU A 1 86 ? -26.264 13.518 6.603 1.00 48.41 86 GLU A O 1
ATOM 686 N N . GLU A 1 87 ? -24.347 12.382 6.597 1.00 40.41 87 GLU A N 1
ATOM 687 C CA . GLU A 1 87 ? -23.731 13.174 5.541 1.00 40.41 87 GLU A CA 1
ATOM 688 C C . GLU A 1 87 ? -22.663 12.330 4.838 1.00 40.41 87 GLU A C 1
ATOM 690 O O . GLU A 1 87 ? -21.510 12.213 5.240 1.00 40.41 87 GLU A O 1
ATOM 695 N N . GLN A 1 88 ? -23.140 11.733 3.743 1.00 41.56 88 GLN A N 1
ATOM 696 C CA . GLN A 1 88 ? -22.402 11.452 2.520 1.00 41.56 88 GLN A CA 1
ATOM 697 C C . GLN A 1 88 ? -21.373 10.313 2.570 1.00 41.56 88 GLN A C 1
ATOM 699 O O . GLN A 1 88 ? -20.163 10.508 2.624 1.00 41.56 88 GLN A O 1
ATOM 704 N N . SER A 1 89 ? -21.866 9.092 2.366 1.00 35.97 89 SER A N 1
ATOM 705 C CA . SER A 1 89 ? -21.088 8.040 1.709 1.00 35.97 89 SER A CA 1
ATOM 706 C C . SER A 1 89 ? -21.891 7.495 0.541 1.00 35.97 89 SER A C 1
ATOM 708 O O . SER A 1 89 ? -22.999 6.986 0.684 1.00 35.97 89 SER A O 1
ATOM 710 N N . THR A 1 90 ? -21.337 7.696 -0.647 1.00 39.16 90 THR A N 1
ATOM 711 C CA . THR A 1 90 ? -21.807 7.056 -1.866 1.00 39.16 90 THR A CA 1
ATOM 712 C C . THR A 1 90 ? -21.407 5.583 -1.822 1.00 39.16 90 THR A C 1
ATOM 714 O O . THR A 1 90 ? -20.254 5.266 -1.558 1.00 39.16 90 THR A O 1
ATOM 717 N N . ALA A 1 91 ? -22.394 4.737 -2.118 1.00 40.84 91 ALA A N 1
ATOM 718 C CA . ALA A 1 91 ? -22.290 3.376 -2.636 1.00 40.84 91 ALA A CA 1
ATOM 719 C C . ALA A 1 91 ? -21.623 2.296 -1.753 1.00 40.84 91 ALA A C 1
ATOM 721 O O . ALA A 1 91 ? -20.438 2.006 -1.851 1.00 40.84 91 ALA A O 1
ATOM 722 N N . GLU A 1 92 ? -22.506 1.621 -1.006 1.00 44.97 92 GLU A N 1
ATOM 723 C CA . GLU A 1 92 ? -22.667 0.155 -1.022 1.00 44.97 92 GLU A CA 1
ATOM 724 C C . GLU A 1 92 ? -21.553 -0.707 -0.406 1.00 44.97 92 GLU A C 1
ATOM 726 O O . GLU A 1 92 ? -20.766 -1.329 -1.110 1.00 44.97 92 GLU A O 1
ATOM 731 N N . GLN A 1 93 ? -21.600 -0.865 0.922 1.00 41.38 93 GLN A N 1
ATOM 732 C CA . GLN A 1 93 ? -21.964 -2.122 1.613 1.00 41.38 93 GLN A CA 1
ATOM 733 C C . GLN A 1 93 ? -21.449 -2.101 3.058 1.00 41.38 93 GLN A C 1
ATOM 735 O O . GLN A 1 93 ? -20.269 -2.311 3.301 1.00 41.38 93 GLN A O 1
ATOM 740 N N . MET A 1 94 ? -22.354 -1.866 4.010 1.00 37.34 94 MET A N 1
ATOM 741 C CA . MET A 1 94 ? -22.646 -2.755 5.148 1.00 37.34 94 MET A CA 1
ATOM 742 C C . MET A 1 94 ? -23.485 -1.988 6.169 1.00 37.34 94 MET A C 1
ATOM 744 O O . MET A 1 94 ? -23.001 -1.405 7.135 1.00 37.34 94 MET A O 1
ATOM 748 N N . GLU A 1 95 ? -24.795 -2.019 5.931 1.00 46.19 95 GLU A N 1
ATOM 749 C CA . GLU A 1 95 ? -25.767 -2.040 7.013 1.00 46.19 95 GLU A CA 1
ATOM 750 C C . GLU A 1 95 ? -25.500 -3.287 7.860 1.00 46.19 95 GLU A C 1
ATOM 752 O O . GLU A 1 95 ? -25.616 -4.402 7.355 1.00 46.19 95 GLU A O 1
ATOM 757 N N . ALA A 1 96 ? -25.108 -3.083 9.117 1.00 45.50 96 ALA A N 1
ATOM 758 C CA . ALA A 1 96 ? -25.556 -3.834 10.293 1.00 45.50 96 ALA A CA 1
ATOM 759 C C . ALA A 1 96 ? -24.558 -3.644 11.437 1.00 45.50 96 ALA A C 1
ATOM 761 O O . ALA A 1 96 ? -23.810 -4.563 11.735 1.00 45.50 96 ALA A O 1
ATOM 762 N N . VAL A 1 97 ? -24.580 -2.495 12.117 1.00 42.12 97 VAL A N 1
ATOM 763 C CA . VAL A 1 97 ? -24.224 -2.460 13.542 1.00 42.12 97 VAL A CA 1
ATOM 764 C C . VAL A 1 97 ? -25.017 -1.355 14.235 1.00 42.12 97 VAL A C 1
ATOM 766 O O . VAL A 1 97 ? -24.567 -0.228 14.419 1.00 42.12 97 VAL A O 1
ATOM 769 N N . THR A 1 98 ? -26.240 -1.698 14.613 1.00 44.19 98 THR A N 1
ATOM 770 C CA . THR A 1 98 ? -26.934 -1.069 15.733 1.00 44.19 98 THR A CA 1
ATOM 771 C C . THR A 1 98 ? -26.631 -1.900 16.976 1.00 44.19 98 THR A C 1
ATOM 773 O O . THR A 1 98 ? -27.368 -2.840 17.260 1.00 44.19 98 THR A O 1
ATOM 776 N N . ASP A 1 99 ? -25.542 -1.601 17.682 1.00 36.59 99 ASP A N 1
ATOM 777 C CA . ASP A 1 99 ? -25.435 -1.863 19.120 1.00 36.59 99 ASP A CA 1
ATOM 778 C C . ASP A 1 99 ? -24.310 -0.998 19.701 1.00 36.59 99 ASP A C 1
ATOM 780 O O . ASP A 1 99 ? -23.190 -0.991 19.188 1.00 36.59 99 ASP A O 1
ATOM 784 N N . ASP A 1 100 ? -24.608 -0.271 20.774 1.00 44.75 100 ASP A N 1
ATOM 785 C CA . ASP A 1 100 ? -23.753 0.717 21.459 1.00 44.75 100 ASP A CA 1
ATOM 786 C C . ASP A 1 100 ? -22.561 0.062 22.208 1.00 44.75 100 ASP A C 1
ATOM 788 O O . ASP A 1 100 ? -22.029 0.597 23.181 1.00 44.75 100 ASP A O 1
ATOM 792 N N . ASN A 1 101 ? -22.137 -1.127 21.766 1.00 45.84 101 ASN A N 1
ATOM 793 C CA . ASN A 1 101 ? -21.157 -1.989 22.419 1.00 45.84 101 ASN A CA 1
ATOM 794 C C . ASN A 1 101 ? -20.334 -2.869 21.460 1.00 45.84 101 ASN A C 1
ATOM 796 O O . ASN A 1 101 ? -19.648 -3.774 21.940 1.00 45.84 101 ASN A O 1
ATOM 800 N N . THR A 1 102 ? -20.338 -2.632 20.137 1.00 53.81 102 THR A N 1
ATOM 801 C CA . THR A 1 102 ? -19.335 -3.283 19.269 1.00 53.81 102 THR A CA 1
ATOM 802 C C . THR A 1 102 ? -17.953 -2.787 19.650 1.00 53.81 102 THR A C 1
ATOM 804 O O . THR A 1 102 ? -17.558 -1.641 19.397 1.00 53.81 102 THR A O 1
ATOM 807 N N . SER A 1 103 ? -17.306 -3.650 20.415 1.00 68.75 103 SER A N 1
ATOM 808 C CA . SER A 1 103 ? -16.252 -3.346 21.360 1.00 68.75 103 SER A CA 1
ATOM 809 C C . SER A 1 103 ? -14.947 -3.035 20.633 1.00 68.75 103 SER A C 1
ATOM 811 O O . SER A 1 103 ? -14.811 -3.224 19.422 1.00 68.75 103 SER A O 1
ATOM 813 N N . GLY A 1 104 ? -13.928 -2.587 21.371 1.00 74.44 104 GLY A N 1
ATOM 814 C CA . GLY A 1 104 ? -12.568 -2.494 20.831 1.00 74.44 104 GLY A CA 1
ATOM 815 C C . GLY A 1 104 ? -12.102 -3.787 20.140 1.00 74.44 104 GLY A C 1
ATOM 816 O O . GLY A 1 104 ? -11.265 -3.708 19.244 1.00 74.44 104 GLY A O 1
ATOM 817 N N . LYS A 1 105 ? -12.693 -4.945 20.481 1.00 84.81 105 LYS A N 1
ATOM 818 C CA . LYS A 1 105 ? -12.431 -6.230 19.835 1.00 84.81 105 LYS A CA 1
ATOM 819 C C . LYS A 1 105 ? -12.870 -6.265 18.375 1.00 84.81 105 LYS A C 1
ATOM 821 O O . LYS A 1 105 ? -12.043 -6.600 17.537 1.00 84.81 105 LYS A O 1
ATOM 826 N N . ASP A 1 106 ? -14.107 -5.888 18.054 1.00 85.12 106 ASP A N 1
ATOM 827 C CA . ASP A 1 106 ? -14.631 -5.988 16.680 1.00 85.12 106 ASP A CA 1
ATOM 828 C C . ASP A 1 106 ? -13.802 -5.140 15.712 1.00 85.12 106 ASP A C 1
ATOM 830 O O . ASP A 1 106 ? -13.483 -5.561 14.604 1.00 85.12 106 ASP A O 1
ATOM 834 N N . ARG A 1 107 ? -13.353 -3.969 16.178 1.00 84.62 107 ARG A N 1
ATOM 835 C CA . ARG A 1 107 ? -12.461 -3.091 15.409 1.00 84.62 107 ARG A CA 1
ATOM 836 C C . ARG A 1 107 ? -11.106 -3.739 15.137 1.00 84.62 107 ARG A C 1
ATOM 838 O O . ARG A 1 107 ? -10.609 -3.668 14.017 1.00 84.62 107 ARG A O 1
ATOM 845 N N . LEU A 1 108 ? -10.493 -4.354 16.150 1.00 90.81 108 LEU A N 1
ATOM 846 C CA . LEU A 1 108 ? -9.225 -5.066 15.973 1.00 90.81 108 LEU A CA 1
ATOM 847 C C . LEU A 1 108 ? -9.401 -6.330 15.123 1.00 90.81 108 LEU A C 1
ATOM 849 O O . LEU A 1 108 ? -8.506 -6.654 14.345 1.00 90.81 108 LEU A O 1
ATOM 853 N N . GLN A 1 109 ? -10.553 -6.995 15.212 1.00 91.12 109 GLN A N 1
ATOM 854 C CA . GLN A 1 109 ? -10.899 -8.129 14.363 1.00 91.12 109 GLN A CA 1
ATOM 855 C C . GLN A 1 109 ? -10.968 -7.708 12.891 1.00 91.12 109 GLN A C 1
ATOM 857 O O . GLN A 1 109 ? -10.366 -8.378 12.061 1.00 91.12 109 GLN A O 1
ATOM 862 N N . THR A 1 110 ? -11.576 -6.557 12.568 1.00 91.06 110 THR A N 1
ATOM 863 C CA . THR A 1 110 ? -11.568 -6.015 11.196 1.00 91.06 110 THR A CA 1
ATOM 864 C C . THR A 1 110 ? -10.147 -5.854 10.657 1.00 91.06 110 THR A C 1
ATOM 866 O O . THR A 1 110 ? -9.852 -6.334 9.567 1.00 91.06 110 THR A O 1
ATOM 869 N N . PHE A 1 111 ? -9.239 -5.233 11.417 1.00 92.88 111 PHE A N 1
ATOM 870 C CA . PHE A 1 111 ? -7.845 -5.088 10.978 1.00 92.88 111 PHE A CA 1
ATOM 871 C C . PHE A 1 111 ? -7.144 -6.441 10.827 1.00 92.88 111 PHE A C 1
ATOM 873 O O . PHE A 1 111 ? -6.408 -6.649 9.863 1.00 92.88 111 PHE A O 1
ATOM 880 N N . TYR A 1 112 ? -7.388 -7.378 11.745 1.00 93.19 112 TYR A N 1
ATOM 881 C CA . TYR A 1 112 ? -6.842 -8.726 11.644 1.00 93.19 112 TYR A CA 1
ATOM 882 C C . TYR A 1 112 ? -7.311 -9.434 10.367 1.00 93.19 112 TYR A C 1
ATOM 884 O O . TYR A 1 112 ? -6.481 -10.009 9.660 1.00 93.19 112 TYR A O 1
ATOM 892 N N . ASP A 1 113 ? -8.598 -9.343 10.039 1.00 91.50 113 ASP A N 1
ATOM 893 C CA . ASP A 1 113 ? -9.206 -9.952 8.852 1.00 91.50 113 ASP A CA 1
ATOM 894 C C . ASP A 1 113 ? -8.761 -9.262 7.547 1.00 91.50 113 ASP A C 1
ATOM 896 O O . ASP A 1 113 ? -8.599 -9.927 6.525 1.00 91.50 113 ASP A O 1
ATOM 900 N N . GLU A 1 114 ? -8.455 -7.958 7.589 1.00 92.19 114 GLU A N 1
ATOM 901 C CA . GLU A 1 114 ? -7.774 -7.219 6.506 1.00 92.19 114 GLU A CA 1
ATOM 902 C C . GLU A 1 114 ? -6.312 -7.679 6.292 1.00 92.19 114 GLU A C 1
ATOM 904 O O . GLU A 1 114 ? -5.635 -7.219 5.369 1.00 92.19 114 GLU A O 1
ATOM 909 N N . GLY A 1 115 ? -5.803 -8.593 7.125 1.00 93.94 115 GLY A N 1
ATOM 910 C CA . GLY A 1 115 ? -4.425 -9.068 7.065 1.00 93.94 115 GLY A CA 1
ATOM 911 C C . GLY A 1 115 ? -3.438 -8.092 7.699 1.00 93.94 115 GLY A C 1
ATOM 912 O O . GLY A 1 115 ? -2.282 -8.043 7.292 1.00 93.94 115 GLY A O 1
ATOM 913 N N . ILE A 1 116 ? -3.864 -7.302 8.684 1.00 95.06 116 ILE A N 1
ATOM 914 C CA . ILE A 1 116 ? -3.012 -6.358 9.413 1.00 95.06 116 ILE A CA 1
ATOM 915 C C . ILE A 1 116 ? -2.745 -6.915 10.813 1.00 95.06 116 ILE A C 1
ATOM 917 O O . ILE A 1 116 ? -3.639 -7.403 11.505 1.00 95.06 116 ILE A O 1
ATOM 921 N N . HIS A 1 117 ? -1.495 -6.850 11.260 1.00 96.31 117 HIS A N 1
ATOM 922 C CA . HIS A 1 117 ? -1.146 -7.250 12.618 1.00 96.31 117 HIS A CA 1
ATOM 923 C C . HIS A 1 117 ? -1.649 -6.233 13.651 1.00 96.31 117 HIS A C 1
ATOM 925 O O . HIS A 1 117 ? -1.311 -5.050 13.605 1.00 96.31 117 HIS A O 1
ATOM 931 N N . VAL A 1 118 ? -2.375 -6.726 14.655 1.00 94.12 118 VAL A N 1
ATOM 932 C CA . VAL A 1 118 ? -2.851 -5.940 15.811 1.00 94.12 118 VAL A CA 1
ATOM 933 C C . VAL A 1 118 ? -2.012 -6.159 17.075 1.00 94.12 118 VAL A C 1
ATOM 935 O O . VAL A 1 118 ? -2.248 -5.541 18.110 1.00 94.12 118 VAL A O 1
ATOM 938 N N . CYS A 1 119 ? -1.018 -7.047 17.014 1.00 94.69 119 CYS A N 1
ATOM 939 C CA . CYS A 1 119 ? -0.139 -7.355 18.135 1.00 94.69 119 CYS A CA 1
ATOM 940 C C . CYS A 1 119 ? 1.005 -6.341 18.271 1.00 94.69 119 CYS A C 1
ATOM 942 O O . CYS A 1 119 ? 1.455 -5.745 17.298 1.00 94.69 119 CYS A O 1
ATOM 944 N N . HIS A 1 120 ? 1.532 -6.196 19.488 1.00 92.56 120 HIS A N 1
ATOM 945 C CA . HIS A 1 120 ? 2.630 -5.267 19.779 1.00 92.56 120 HIS A CA 1
ATOM 946 C C . HIS A 1 120 ? 3.884 -5.445 18.896 1.00 92.56 120 HIS A C 1
ATOM 948 O O . HIS A 1 120 ? 4.420 -4.433 18.447 1.00 92.56 120 HIS A O 1
ATOM 954 N N . PRO A 1 121 ? 4.372 -6.676 18.627 1.00 92.19 121 PRO A N 1
ATOM 955 C CA . PRO A 1 121 ? 5.600 -6.867 17.851 1.00 92.19 121 PRO A CA 1
ATOM 956 C C . PRO A 1 121 ? 5.526 -6.373 16.401 1.00 92.19 121 PRO A C 1
ATOM 958 O O . PRO A 1 121 ? 6.542 -5.944 15.864 1.00 92.19 121 PRO A O 1
ATOM 961 N N . TYR A 1 122 ? 4.344 -6.429 15.784 1.00 93.19 122 TYR A N 1
ATOM 962 C CA . TYR A 1 122 ? 4.153 -6.164 14.353 1.00 93.19 122 TYR A CA 1
ATOM 963 C C . TYR A 1 122 ? 3.055 -5.131 14.096 1.00 93.19 122 TYR A C 1
ATOM 965 O O . TYR A 1 122 ? 2.431 -5.139 13.045 1.00 93.19 122 TYR A O 1
ATOM 973 N N . PHE A 1 123 ? 2.774 -4.256 15.062 1.00 94.00 123 PHE A N 1
ATOM 974 C CA . PHE A 1 123 ? 1.589 -3.402 15.038 1.00 94.00 123 PHE A CA 1
ATOM 975 C C . PHE A 1 123 ? 1.469 -2.577 13.743 1.00 94.00 123 PHE A C 1
ATOM 977 O O . PHE A 1 123 ? 2.227 -1.630 13.519 1.00 94.00 123 PHE A O 1
ATOM 984 N N . GLY A 1 124 ? 0.474 -2.916 12.921 1.00 91.62 124 GLY A N 1
ATOM 985 C CA . GLY A 1 124 ? 0.127 -2.239 11.669 1.00 91.62 124 GLY A CA 1
ATOM 986 C C . GLY A 1 124 ? 0.894 -2.688 10.436 1.00 91.62 124 GLY A C 1
ATOM 987 O O . GLY A 1 124 ? 0.583 -2.228 9.337 1.00 91.62 124 GLY A O 1
ATOM 988 N N . SER A 1 125 ? 1.834 -3.613 10.597 1.00 93.94 125 SER A N 1
ATOM 989 C CA . SER A 1 125 ? 2.461 -4.306 9.478 1.00 93.94 125 SER A CA 1
ATOM 990 C C . SER A 1 125 ? 1.493 -5.290 8.828 1.00 93.94 125 SER A C 1
ATOM 992 O O . SER A 1 125 ? 0.531 -5.762 9.448 1.00 93.94 125 SER A O 1
ATOM 994 N N . GLN A 1 126 ? 1.760 -5.602 7.564 1.00 93.38 126 GLN A N 1
ATOM 995 C CA . GLN A 1 126 ? 0.956 -6.543 6.798 1.00 93.38 126 GLN A CA 1
ATOM 996 C C . GLN A 1 126 ? 1.356 -7.987 7.116 1.00 93.38 126 GLN A C 1
ATOM 998 O O . GLN A 1 126 ? 2.541 -8.319 7.144 1.00 93.38 126 GLN A O 1
ATOM 1003 N N . ARG A 1 127 ? 0.357 -8.837 7.343 1.00 93.12 127 ARG A N 1
ATOM 1004 C CA . ARG A 1 127 ? 0.501 -10.287 7.469 1.00 93.12 127 ARG A CA 1
ATOM 1005 C C . ARG A 1 127 ? 0.784 -10.900 6.109 1.00 93.12 127 ARG A C 1
ATOM 1007 O O . ARG A 1 127 ? 0.320 -10.406 5.074 1.00 93.12 127 ARG A O 1
ATOM 1014 N N . TYR A 1 128 ? 1.481 -12.027 6.114 1.00 91.38 128 TYR A N 1
ATOM 1015 C CA . TYR A 1 128 ? 1.514 -12.875 4.931 1.00 91.38 128 TYR A CA 1
ATOM 1016 C C . TYR A 1 128 ? 0.126 -13.489 4.675 1.00 91.38 128 TYR A C 1
ATOM 1018 O O . TYR A 1 128 ? -0.649 -13.684 5.618 1.00 91.38 128 TYR A O 1
ATOM 1026 N N . PRO A 1 129 ? -0.207 -13.811 3.410 1.00 88.00 129 PRO A N 1
ATOM 1027 C CA . PRO A 1 129 ? -1.434 -14.537 3.099 1.00 88.00 129 PRO A CA 1
ATOM 1028 C C . PRO A 1 129 ? -1.542 -15.805 3.956 1.00 88.00 129 PRO A C 1
ATOM 1030 O O . PRO A 1 129 ? -0.571 -16.553 4.068 1.00 88.00 129 PRO A O 1
ATOM 1033 N N . ASP A 1 130 ? -2.706 -16.009 4.575 1.00 84.69 130 ASP A N 1
ATOM 1034 C CA . ASP A 1 130 ? -3.028 -17.158 5.437 1.00 84.69 130 ASP A CA 1
ATOM 1035 C C . ASP A 1 130 ? -2.148 -17.321 6.702 1.00 84.69 130 ASP A C 1
ATOM 1037 O O . ASP A 1 130 ? -2.138 -18.378 7.332 1.00 84.69 130 ASP A O 1
ATOM 1041 N N . GLU A 1 131 ? -1.412 -16.287 7.121 1.00 91.06 131 GLU A N 1
ATOM 1042 C CA . GLU A 1 131 ? -0.528 -16.358 8.293 1.00 91.06 131 GLU A CA 1
ATOM 1043 C C . GLU A 1 131 ? -1.289 -16.284 9.621 1.00 91.06 131 GLU A C 1
ATOM 1045 O O . GLU A 1 131 ? -1.690 -15.202 10.036 1.00 91.06 131 GLU A O 1
ATOM 1050 N N . GLU A 1 132 ? -1.417 -17.371 10.376 1.00 88.25 132 GLU A N 1
ATOM 1051 C CA . GLU A 1 132 ? -2.007 -17.328 11.723 1.00 88.25 132 GLU A CA 1
ATOM 1052 C C . GLU A 1 132 ? -1.023 -16.799 12.787 1.00 88.25 132 GLU A C 1
ATOM 1054 O O . GLU A 1 132 ? -0.120 -17.499 13.251 1.00 88.25 132 GLU A O 1
ATOM 1059 N N . CYS A 1 133 ? -1.207 -15.546 13.217 1.00 94.25 133 CYS A N 1
ATOM 1060 C CA . CYS A 1 133 ? -0.359 -14.924 14.234 1.00 94.25 133 CYS A CA 1
ATOM 1061 C C . CYS A 1 133 ? -0.907 -15.175 15.651 1.00 94.25 133 CYS A C 1
ATOM 1063 O O . CYS A 1 133 ? -1.835 -14.492 16.093 1.00 94.25 133 CYS A O 1
ATOM 1065 N N . MET A 1 134 ? -0.274 -16.082 16.408 1.00 92.31 134 MET A N 1
ATOM 1066 C CA . MET A 1 134 ? -0.666 -16.400 17.796 1.00 92.31 134 MET A CA 1
ATOM 1067 C C . MET A 1 134 ? -0.711 -15.174 18.724 1.00 92.31 134 MET A C 1
ATOM 1069 O O . MET A 1 134 ? -1.529 -15.112 19.637 1.00 92.31 134 MET A O 1
ATOM 1073 N N . PHE A 1 135 ? 0.142 -14.168 18.497 1.00 94.94 135 PHE A N 1
ATOM 1074 C CA . PHE A 1 135 ? 0.110 -12.937 19.292 1.00 94.94 135 PHE A CA 1
ATOM 1075 C C . PHE A 1 135 ? -1.131 -12.088 19.009 1.00 94.94 135 PHE A C 1
ATOM 1077 O O . PHE A 1 135 ? -1.632 -11.435 19.919 1.00 94.94 135 PHE A O 1
ATOM 1084 N N . CYS A 1 136 ? -1.619 -12.073 17.765 1.00 94.69 136 CYS A N 1
ATOM 1085 C CA . CYS A 1 136 ? -2.857 -11.371 17.429 1.00 94.69 136 CYS A CA 1
ATOM 1086 C C . CYS A 1 136 ? -4.059 -12.094 18.041 1.00 94.69 136 CYS A C 1
ATOM 1088 O O . CYS A 1 136 ? -4.893 -11.440 18.655 1.00 94.69 136 CYS 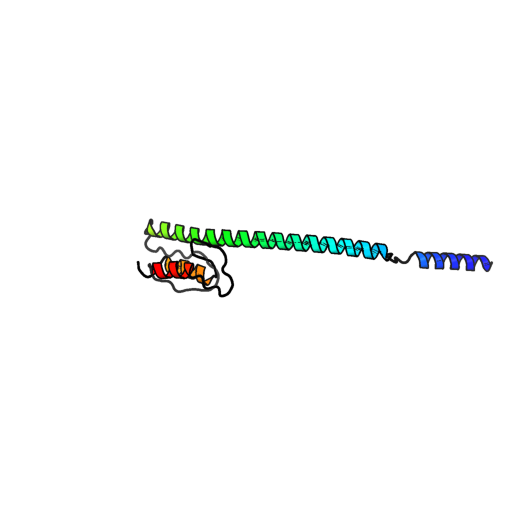A O 1
ATOM 1090 N N . GLN A 1 137 ? -4.092 -13.428 17.953 1.00 91.88 137 GLN A N 1
ATOM 1091 C CA . GLN A 1 137 ? -5.117 -14.248 18.611 1.00 91.88 137 GLN A CA 1
ATOM 1092 C C . GLN A 1 137 ? -5.160 -13.978 20.118 1.00 91.88 137 GLN A C 1
ATOM 1094 O O . GLN A 1 137 ? -6.210 -13.638 20.641 1.00 91.88 137 GLN A O 1
ATOM 1099 N N . GLY A 1 138 ? -4.010 -13.987 20.802 1.00 90.75 138 GLY A N 1
ATOM 1100 C CA . GLY A 1 138 ? -3.963 -13.695 22.238 1.00 90.75 138 GLY A CA 1
ATOM 1101 C C . GLY A 1 138 ? -4.473 -12.296 22.616 1.00 90.75 138 GLY A C 1
ATOM 1102 O O . GLY A 1 138 ? -5.059 -12.131 23.683 1.00 90.75 138 GLY A O 1
ATOM 1103 N N . VAL A 1 139 ? -4.282 -11.290 21.753 1.00 91.00 139 VAL A N 1
ATOM 1104 C CA . VAL A 1 139 ? -4.875 -9.954 21.948 1.00 91.00 139 VAL A CA 1
ATOM 1105 C C . VAL A 1 139 ? -6.394 -10.006 21.790 1.00 91.00 139 VAL A C 1
ATOM 1107 O O . VAL A 1 139 ? -7.102 -9.440 22.616 1.00 91.00 139 VAL A O 1
ATOM 1110 N N . LEU A 1 140 ? -6.890 -10.683 20.754 1.00 90.12 140 LEU A N 1
ATOM 1111 C CA . LEU A 1 140 ? -8.320 -10.776 20.455 1.00 90.12 140 LEU A CA 1
ATOM 1112 C C . LEU A 1 140 ? -9.077 -11.583 21.521 1.00 90.12 140 LEU A C 1
ATOM 1114 O O . LEU A 1 140 ? -10.110 -11.123 22.001 1.00 90.12 140 LEU A O 1
ATOM 1118 N N . ASP A 1 141 ? -8.530 -12.719 21.950 1.00 88.56 141 ASP A N 1
ATOM 1119 C CA . ASP A 1 141 ? -9.109 -13.577 22.992 1.00 88.56 141 ASP A CA 1
ATOM 1120 C C . ASP A 1 141 ? -9.076 -12.892 24.368 1.00 88.56 141 ASP A C 1
ATOM 1122 O O . ASP A 1 141 ? -9.995 -13.024 25.174 1.00 88.56 141 ASP A O 1
ATOM 1126 N N . GLY A 1 142 ? -8.029 -12.107 24.649 1.00 82.88 142 GLY A N 1
ATOM 1127 C CA . GLY A 1 142 ? -7.910 -11.356 25.901 1.00 82.88 142 GLY A CA 1
ATOM 1128 C C . GLY A 1 142 ? -8.996 -10.291 26.085 1.00 82.88 142 GLY A C 1
ATOM 1129 O O . GLY A 1 142 ? -9.297 -9.920 27.220 1.00 82.88 142 GLY A O 1
ATOM 1130 N N . LEU A 1 143 ? -9.604 -9.825 24.990 1.00 76.88 143 LEU A N 1
ATOM 1131 C CA . LEU A 1 143 ? -10.701 -8.855 25.006 1.00 76.88 143 LEU A CA 1
ATOM 1132 C C . LEU A 1 143 ? -12.073 -9.504 25.248 1.00 76.88 143 LEU A C 1
ATOM 1134 O O . LEU A 1 143 ? -13.009 -8.784 25.577 1.00 76.88 143 LEU A O 1
ATOM 1138 N N . ASP A 1 144 ? -12.198 -10.833 25.141 1.00 65.44 144 ASP A N 1
ATOM 1139 C CA . ASP A 1 144 ? -13.444 -11.567 25.438 1.00 65.44 144 ASP A CA 1
ATOM 1140 C C . ASP A 1 144 ? -13.691 -11.797 26.932 1.00 65.44 144 ASP A C 1
ATOM 1142 O O . ASP A 1 144 ? -14.767 -12.240 27.338 1.00 65.44 144 ASP A O 1
ATOM 1146 N N . HIS A 1 145 ? -12.677 -11.574 27.766 1.00 57.97 145 HIS A N 1
ATOM 1147 C CA . HIS A 1 145 ? -12.694 -11.929 29.187 1.00 57.97 145 HIS A CA 1
ATOM 1148 C C . HIS A 1 145 ? -12.756 -10.723 30.131 1.00 57.97 145 HIS A C 1
ATOM 1150 O O . HIS A 1 145 ? -12.560 -10.892 31.337 1.00 57.97 145 HIS A O 1
ATOM 1156 N N . ASN A 1 146 ? -13.030 -9.527 29.608 1.00 46.53 146 ASN A N 1
ATOM 1157 C CA . ASN A 1 146 ? -13.104 -8.281 30.369 1.00 46.53 146 ASN A CA 1
ATOM 1158 C C . ASN A 1 146 ? -14.427 -7.556 30.123 1.00 46.53 146 ASN A C 1
ATOM 1160 O O . ASN A 1 146 ? -14.994 -7.045 31.113 1.00 46.53 146 ASN A O 1
#

Radius of gyration: 34.16 Å; chains: 1; bounding box: 61×30×106 Å

Sequence (146 aa):
MSVALTSRLDKVIRTIKTGGVRMDYQDIKQLLDHSSEQLIQLSETVARLSGALNELMEENNRLRMRNHELMSLVSQNYQTPATNNEEQSTAEQMEAVTDDNTSGKDRLQTFYDEGIHVCHPYFGSQRYPDEECMFCQGVLDGLDHN

Organism: NCBI:txid2664442